Protein AF-A0A353E7D3-F1 (afdb_monomer_lite)

Foldseek 3Di:
DKAKDKAFQVVLLVLLLVVLLVVLVVQVVVDVVCNVLSVLLHQDPDPVSVVLLVVLLVVLVVVVLVLLCVQAPPDDDDPVRFDFDPVPPDPGMIMGMHDHDPQQDNVCSVVLNVLSNVLSSLRSNLVSCVVSVVVVSNVVSVVVNVVSSVSNSVSRPGDDPDDPPDPDPPDDPDPDDD

Structure (mmCIF, N/CA/C/O backbone):
data_AF-A0A353E7D3-F1
#
_entry.id   AF-A0A353E7D3-F1
#
loop_
_atom_site.group_PDB
_atom_site.id
_atom_site.type_symbol
_atom_site.label_atom_id
_atom_site.label_alt_id
_atom_site.label_comp_id
_atom_site.label_asym_id
_atom_site.label_entity_id
_atom_site.label_seq_id
_atom_site.pdbx_PDB_ins_code
_atom_site.Cartn_x
_atom_site.Cartn_y
_atom_site.Cartn_z
_atom_site.occupancy
_atom_site.B_iso_or_equiv
_atom_site.auth_seq_id
_atom_site.auth_comp_id
_atom_site.auth_asym_id
_atom_site.auth_atom_id
_atom_site.pdbx_PDB_model_num
ATOM 1 N N . MET A 1 1 ? 15.552 -4.423 -20.964 1.00 76.06 1 MET A N 1
ATOM 2 C CA . MET A 1 1 ? 16.238 -5.049 -19.816 1.00 76.06 1 MET A CA 1
ATOM 3 C C . MET A 1 1 ? 15.148 -5.562 -18.904 1.00 76.06 1 MET A C 1
ATOM 5 O O . MET A 1 1 ? 14.133 -4.892 -18.815 1.00 76.06 1 MET A O 1
ATOM 9 N N . ILE A 1 2 ? 15.308 -6.729 -18.292 1.00 80.38 2 ILE A N 1
ATOM 10 C CA . ILE A 1 2 ? 14.305 -7.253 -17.359 1.00 80.38 2 ILE A CA 1
ATOM 11 C C . ILE A 1 2 ? 14.809 -6.987 -15.944 1.00 80.38 2 ILE A C 1
ATOM 13 O O . ILE A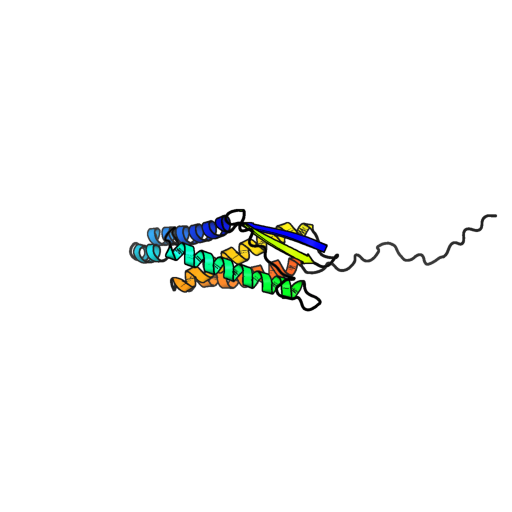 1 2 ? 15.964 -7.293 -15.652 1.00 80.38 2 ILE A O 1
ATOM 17 N N . ILE A 1 3 ? 13.959 -6.412 -15.097 1.00 82.88 3 ILE A N 1
ATOM 18 C CA . ILE A 1 3 ? 14.199 -6.289 -13.656 1.00 82.88 3 ILE A CA 1
ATOM 19 C C . ILE A 1 3 ? 13.140 -7.080 -12.898 1.00 82.88 3 ILE A C 1
ATOM 21 O O . ILE A 1 3 ? 12.027 -7.278 -13.392 1.00 82.88 3 ILE A O 1
ATOM 25 N N . LYS A 1 4 ? 13.502 -7.531 -11.699 1.00 85.75 4 LYS A N 1
ATOM 26 C CA . LYS A 1 4 ? 12.623 -8.280 -10.809 1.00 85.75 4 LYS A CA 1
ATOM 27 C C . LYS A 1 4 ? 12.723 -7.737 -9.397 1.00 85.75 4 LYS A C 1
ATOM 29 O O . LYS A 1 4 ? 13.823 -7.431 -8.947 1.00 85.75 4 LYS A O 1
ATOM 34 N N . PHE A 1 5 ? 11.594 -7.653 -8.711 1.00 87.00 5 PHE A N 1
ATOM 35 C CA . PHE A 1 5 ? 11.549 -7.377 -7.279 1.00 87.00 5 PHE A CA 1
ATOM 36 C C . PHE A 1 5 ? 10.309 -8.004 -6.650 1.00 87.00 5 PHE A C 1
ATOM 38 O O . PHE A 1 5 ? 9.399 -8.445 -7.352 1.00 87.00 5 PHE A O 1
ATOM 45 N N . GLN A 1 6 ? 10.283 -8.053 -5.321 1.00 88.38 6 GLN A N 1
ATOM 46 C CA . GLN A 1 6 ? 9.237 -8.732 -4.568 1.00 88.38 6 GLN A CA 1
ATOM 47 C C . GLN A 1 6 ? 8.643 -7.823 -3.492 1.00 88.38 6 GLN A C 1
ATOM 49 O O . GLN A 1 6 ? 9.344 -6.996 -2.909 1.00 88.38 6 GLN A O 1
ATOM 54 N N . ILE A 1 7 ? 7.351 -8.005 -3.223 1.00 89.44 7 ILE A N 1
ATOM 55 C CA . ILE A 1 7 ? 6.633 -7.409 -2.095 1.00 89.44 7 ILE A CA 1
ATOM 56 C C . ILE A 1 7 ? 6.095 -8.545 -1.228 1.00 89.44 7 ILE A C 1
ATOM 58 O O . ILE A 1 7 ? 5.449 -9.466 -1.725 1.00 89.44 7 ILE A O 1
ATOM 62 N N . VAL A 1 8 ? 6.353 -8.480 0.077 1.00 89.88 8 VAL A N 1
ATOM 63 C CA . VAL A 1 8 ? 5.888 -9.485 1.039 1.00 89.88 8 VAL A CA 1
ATOM 64 C C . VAL A 1 8 ? 4.571 -9.013 1.655 1.00 89.88 8 VAL A C 1
ATOM 66 O O . VAL A 1 8 ? 4.563 -8.103 2.482 1.00 89.88 8 VAL A O 1
ATOM 69 N N . LYS A 1 9 ? 3.457 -9.650 1.282 1.00 89.69 9 LYS A N 1
ATOM 70 C CA . LYS A 1 9 ? 2.099 -9.366 1.770 1.00 89.69 9 LYS A CA 1
ATOM 71 C C . LYS A 1 9 ? 2.042 -9.317 3.291 1.00 89.69 9 LYS A C 1
ATOM 73 O O . LYS A 1 9 ? 1.533 -8.353 3.846 1.00 89.69 9 LYS A O 1
ATOM 78 N N . GLN A 1 10 ? 2.597 -10.325 3.962 1.00 89.75 10 GLN A N 1
ATOM 79 C CA . GLN A 1 10 ? 2.561 -10.407 5.426 1.00 89.75 10 GLN A CA 1
ATOM 80 C C . GLN A 1 10 ? 3.289 -9.238 6.097 1.00 89.75 10 GLN A C 1
ATOM 82 O O . GLN A 1 10 ? 2.818 -8.718 7.104 1.00 89.75 10 GLN A O 1
ATOM 87 N N . ALA A 1 11 ? 4.405 -8.778 5.525 1.00 91.56 11 ALA A N 1
ATOM 88 C CA . ALA A 1 11 ? 5.114 -7.616 6.052 1.00 91.56 11 ALA A CA 1
ATOM 89 C C . ALA A 1 11 ? 4.250 -6.349 5.958 1.00 91.56 11 ALA A C 1
ATOM 91 O O . ALA A 1 11 ? 4.158 -5.602 6.927 1.00 91.56 11 ALA A O 1
ATOM 92 N N . VAL A 1 12 ? 3.567 -6.155 4.826 1.00 93.69 12 VAL A N 1
ATOM 93 C CA . VAL A 1 12 ? 2.680 -5.005 4.607 1.00 93.69 12 VAL A CA 1
ATOM 94 C C . VAL A 1 12 ? 1.440 -5.072 5.503 1.00 93.69 12 VAL A C 1
ATOM 96 O O . VAL A 1 12 ? 1.132 -4.108 6.196 1.00 93.69 12 VAL A O 1
ATOM 99 N N . VAL A 1 13 ? 0.756 -6.218 5.563 1.00 93.00 13 VAL A N 1
ATOM 100 C CA . VAL A 1 13 ? -0.422 -6.416 6.429 1.00 93.00 13 VAL A CA 1
ATOM 101 C C . VAL A 1 13 ? -0.070 -6.154 7.897 1.00 93.00 13 VAL A C 1
ATOM 103 O O . VAL A 1 13 ? -0.796 -5.440 8.591 1.00 93.00 13 VAL A O 1
ATOM 106 N N . ASN A 1 14 ? 1.072 -6.662 8.369 1.00 93.00 14 ASN A N 1
ATOM 107 C CA . ASN A 1 14 ? 1.528 -6.420 9.737 1.00 93.00 14 ASN A CA 1
ATOM 108 C C . ASN A 1 14 ? 1.867 -4.948 9.995 1.00 93.00 14 ASN A C 1
ATOM 110 O O . ASN A 1 14 ? 1.617 -4.459 11.099 1.00 93.00 14 ASN A O 1
ATOM 114 N N . ALA A 1 15 ? 2.397 -4.227 9.006 1.00 94.38 15 ALA A N 1
ATOM 115 C CA . ALA A 1 15 ? 2.642 -2.793 9.123 1.00 94.38 15 ALA A CA 1
ATOM 116 C C . ALA A 1 15 ? 1.327 -2.009 9.295 1.00 94.38 15 ALA A C 1
ATOM 118 O O . ALA A 1 15 ? 1.217 -1.195 10.213 1.00 94.38 15 ALA A O 1
ATOM 119 N N . VAL A 1 16 ? 0.286 -2.346 8.524 1.00 95.38 16 VAL A N 1
ATOM 120 C CA . VAL A 1 16 ? -1.056 -1.741 8.644 1.00 95.38 16 VAL A CA 1
ATOM 121 C C . VAL A 1 16 ? -1.662 -1.998 10.028 1.00 95.38 16 VAL A C 1
ATOM 123 O O . VAL A 1 16 ? -2.123 -1.070 10.701 1.00 95.38 16 VAL A O 1
ATOM 126 N N . LYS A 1 17 ? -1.614 -3.248 10.502 1.00 94.31 17 LYS A N 1
ATOM 127 C CA . LYS A 1 17 ? -2.065 -3.602 11.859 1.00 94.31 17 LYS A CA 1
ATOM 128 C C . LYS A 1 17 ? -1.288 -2.851 12.931 1.00 94.31 17 LYS A C 1
ATOM 130 O O . LYS A 1 17 ? -1.876 -2.335 13.872 1.00 94.31 17 LYS A O 1
ATOM 135 N N . THR A 1 18 ? 0.027 -2.734 12.774 1.00 93.94 18 THR A N 1
ATOM 136 C CA . THR A 1 18 ? 0.875 -2.007 13.726 1.00 93.94 18 THR A CA 1
ATOM 137 C C . THR A 1 18 ? 0.517 -0.522 13.763 1.00 93.94 18 THR A C 1
ATOM 139 O O . THR A 1 18 ? 0.376 0.040 14.848 1.00 93.94 18 THR A O 1
ATOM 142 N N . ALA A 1 19 ? 0.319 0.114 12.607 1.00 94.12 19 ALA A N 1
ATOM 143 C CA . ALA A 1 19 ? -0.045 1.525 12.521 1.00 94.12 19 ALA A CA 1
ATOM 144 C C . ALA A 1 19 ? -1.392 1.810 13.209 1.00 94.12 19 ALA A C 1
ATOM 146 O O . ALA A 1 19 ? -1.493 2.713 14.043 1.00 94.12 19 ALA A O 1
ATOM 147 N N . THR A 1 20 ? -2.411 0.998 12.914 1.00 93.56 20 THR A N 1
ATOM 148 C CA . THR A 1 20 ? -3.750 1.136 13.512 1.00 93.56 20 THR A CA 1
ATOM 149 C C . THR A 1 20 ? -3.745 0.814 15.009 1.00 93.56 20 THR A C 1
ATOM 151 O O . THR A 1 20 ? -4.340 1.550 15.797 1.00 93.56 20 THR A O 1
ATOM 154 N N . TYR A 1 21 ? -2.994 -0.208 15.434 1.00 92.44 21 TYR A N 1
ATOM 155 C CA . TYR A 1 21 ? -2.808 -0.557 16.843 1.00 92.44 21 TYR A CA 1
ATOM 156 C C . TYR A 1 21 ? -2.156 0.570 17.648 1.00 92.44 21 TYR A C 1
ATOM 158 O O . TYR A 1 21 ? -2.673 0.962 18.696 1.00 92.44 21 TYR A O 1
ATOM 166 N N . LEU A 1 22 ? -1.036 1.117 17.162 1.00 90.12 22 LEU A N 1
ATOM 167 C CA . LEU A 1 22 ? -0.341 2.218 17.832 1.00 90.12 22 LEU A CA 1
ATOM 168 C C . LEU A 1 22 ? -1.258 3.429 17.981 1.00 90.12 22 LEU A C 1
ATOM 170 O O . LEU A 1 22 ? -1.303 4.035 19.053 1.00 90.12 22 LEU A O 1
ATOM 174 N N . LYS A 1 23 ? -2.031 3.747 16.938 1.00 89.62 23 LYS A N 1
ATOM 175 C CA . LYS A 1 23 ? -2.995 4.843 16.996 1.00 89.62 23 LYS A CA 1
ATOM 176 C C . LYS A 1 23 ? -4.066 4.600 18.056 1.00 89.62 23 LYS A C 1
ATOM 178 O O . LYS A 1 23 ? -4.286 5.474 18.895 1.00 89.62 23 LYS A O 1
ATOM 183 N N . GLY A 1 24 ? -4.665 3.411 18.062 1.00 87.56 24 GLY A N 1
ATOM 184 C CA . GLY A 1 24 ? -5.677 3.044 19.047 1.00 87.56 24 GLY A CA 1
ATOM 185 C C . GLY A 1 24 ? -5.150 3.109 20.484 1.00 87.56 24 GLY A C 1
ATOM 186 O O . GLY A 1 24 ? -5.821 3.648 21.360 1.00 87.56 24 GLY A O 1
ATOM 187 N N . LYS A 1 25 ? -3.906 2.672 20.732 1.00 88.50 25 LYS A N 1
ATOM 188 C CA . LYS A 1 25 ? -3.268 2.801 22.056 1.00 88.50 25 LYS A CA 1
ATOM 189 C C . LYS A 1 25 ? -3.002 4.241 22.473 1.00 88.50 25 LYS A C 1
ATOM 191 O O . LYS A 1 25 ? -3.145 4.561 23.653 1.00 88.50 25 LYS A O 1
ATOM 196 N N . ILE A 1 26 ? -2.654 5.115 21.532 1.00 87.06 26 ILE A N 1
ATOM 197 C CA . ILE A 1 26 ? -2.513 6.548 21.808 1.00 87.06 26 ILE A CA 1
ATOM 198 C C . ILE A 1 26 ? -3.869 7.157 22.189 1.00 87.06 26 ILE A C 1
ATOM 200 O O . ILE A 1 26 ? -3.929 7.944 23.133 1.00 87.06 26 ILE A O 1
ATOM 204 N N . ASP A 1 27 ? -4.954 6.777 21.513 1.00 85.06 27 ASP A N 1
ATOM 205 C CA . ASP A 1 27 ? -6.297 7.288 21.817 1.00 85.06 27 ASP A CA 1
ATOM 206 C C . ASP A 1 27 ? -6.825 6.803 23.163 1.00 85.06 27 ASP A C 1
ATOM 208 O O . ASP A 1 27 ? -7.309 7.614 23.952 1.00 85.06 27 ASP A O 1
ATOM 212 N N . GLU A 1 28 ? -6.663 5.510 23.460 1.00 84.75 28 GLU A N 1
ATOM 213 C CA . GLU A 1 28 ? -6.988 4.932 24.769 1.00 84.75 28 GLU A CA 1
ATOM 214 C C . GLU A 1 28 ? -6.279 5.676 25.911 1.00 84.75 28 GLU A C 1
ATOM 216 O O . GLU A 1 28 ? -6.878 5.923 26.958 1.00 84.75 28 GLU A O 1
ATOM 221 N N . ALA A 1 29 ? -5.010 6.048 25.710 1.00 84.38 29 ALA A N 1
ATOM 222 C CA . ALA A 1 29 ? -4.224 6.779 26.698 1.00 84.38 29 ALA A CA 1
ATOM 223 C C . ALA A 1 29 ? -4.601 8.269 26.798 1.00 84.38 29 ALA A C 1
ATOM 225 O O . ALA A 1 29 ? -4.394 8.879 27.847 1.00 84.38 29 ALA A O 1
ATOM 226 N N . SER A 1 30 ? -5.131 8.858 25.722 1.00 83.94 30 SER A N 1
ATOM 227 C CA . SER A 1 30 ? -5.417 10.297 25.638 1.00 83.94 30 SER A CA 1
ATOM 228 C C . SER A 1 30 ? -6.806 10.668 26.165 1.00 83.94 30 SER A C 1
ATOM 230 O O . SER A 1 30 ? -6.954 11.718 26.788 1.00 83.94 30 SER A O 1
ATOM 232 N N . ASP A 1 31 ? -7.825 9.830 25.937 1.00 80.00 31 ASP A N 1
ATOM 233 C CA . ASP A 1 31 ? -9.191 10.059 26.427 1.00 80.00 31 ASP A CA 1
ATOM 234 C C . ASP A 1 31 ? -9.925 8.726 26.708 1.00 80.00 31 ASP A C 1
ATOM 236 O O . ASP A 1 31 ? -10.153 7.934 25.788 1.00 80.00 31 ASP A O 1
ATOM 240 N N . PRO A 1 32 ? -10.408 8.483 27.945 1.00 71.38 32 PRO A N 1
ATOM 241 C CA . PRO A 1 32 ? -11.219 7.308 28.277 1.00 71.38 32 PRO A CA 1
ATOM 242 C C . PRO A 1 32 ? -12.480 7.135 27.414 1.00 71.38 32 PRO A C 1
ATOM 244 O O . PRO A 1 32 ? -12.971 6.017 27.259 1.00 71.38 32 PRO A O 1
ATOM 247 N N . LYS A 1 33 ? -13.034 8.219 26.849 1.00 71.88 33 LYS A N 1
ATOM 248 C CA . LYS A 1 33 ? -14.171 8.153 25.915 1.00 71.88 33 LYS A CA 1
ATOM 249 C C . LYS A 1 33 ? -13.751 7.718 24.509 1.00 71.88 33 LYS A C 1
ATOM 251 O O . LYS A 1 33 ? -14.557 7.094 23.819 1.00 71.88 33 LYS A O 1
ATOM 256 N N . ALA A 1 34 ? -12.508 7.987 24.107 1.00 71.25 34 ALA A N 1
ATOM 257 C CA . ALA A 1 34 ? -11.950 7.556 22.826 1.00 71.25 34 ALA A CA 1
ATOM 258 C C . ALA A 1 34 ? -11.594 6.059 22.811 1.00 71.25 34 ALA A C 1
ATOM 260 O O . ALA A 1 34 ? -11.571 5.451 21.745 1.00 71.25 34 ALA A O 1
ATOM 261 N N . ALA A 1 35 ? -11.433 5.424 23.979 1.00 67.81 35 ALA A N 1
ATOM 262 C CA . ALA A 1 35 ? -11.122 3.996 24.094 1.00 67.81 35 ALA A CA 1
ATOM 263 C C . ALA A 1 35 ? -12.143 3.066 23.401 1.00 67.81 35 ALA A C 1
ATOM 265 O O . ALA A 1 35 ? -11.775 2.016 22.879 1.00 67.81 35 ALA A O 1
ATOM 266 N N . LYS A 1 36 ? -13.431 3.445 23.350 1.00 68.44 36 LYS A N 1
ATOM 267 C CA . LYS A 1 36 ? -14.450 2.670 22.613 1.00 68.44 36 LYS A CA 1
ATOM 268 C C . LYS A 1 36 ? -14.322 2.796 21.094 1.00 68.44 36 LYS A C 1
ATOM 270 O O . LYS A 1 36 ? -14.604 1.822 20.404 1.00 68.44 36 LYS A O 1
ATOM 275 N N . LEU A 1 37 ? -13.919 3.965 20.591 1.00 75.00 37 LEU A N 1
ATOM 276 C CA . LEU A 1 37 ? -13.653 4.169 19.164 1.00 75.00 37 LEU A CA 1
ATOM 277 C C . LEU A 1 37 ? -12.361 3.466 18.743 1.00 75.00 37 LEU A C 1
ATOM 279 O O . LEU A 1 37 ? -12.351 2.792 17.721 1.00 75.00 37 LEU A O 1
ATOM 283 N N . ALA A 1 38 ? -11.321 3.518 19.581 1.00 73.81 38 ALA A N 1
ATOM 284 C CA . ALA A 1 38 ? -10.056 2.830 19.338 1.00 73.81 38 ALA A CA 1
ATOM 285 C C . ALA A 1 38 ? -10.255 1.330 19.059 1.00 73.81 38 ALA A C 1
ATOM 287 O O . ALA A 1 38 ? -9.703 0.801 18.101 1.00 73.81 38 ALA A O 1
ATOM 288 N N . GLY A 1 39 ? -11.116 0.647 19.822 1.00 70.81 39 GLY A N 1
ATOM 289 C CA . GLY A 1 39 ? -11.409 -0.774 19.597 1.00 70.81 39 GLY A CA 1
ATOM 290 C C . GLY A 1 39 ? -12.067 -1.100 18.247 1.00 70.81 39 GLY A C 1
ATOM 291 O O . GLY A 1 39 ? -11.954 -2.230 17.788 1.00 70.81 39 GLY A O 1
ATOM 292 N N . GLN A 1 40 ? -12.739 -0.136 17.609 1.00 78.31 40 GLN A N 1
ATOM 293 C CA . GLN A 1 40 ? -13.352 -0.292 16.279 1.00 78.31 40 GLN A CA 1
ATOM 294 C C . GLN A 1 40 ? -12.399 0.100 15.142 1.00 78.31 40 GLN A C 1
ATOM 296 O O . GLN A 1 40 ? -12.635 -0.230 13.984 1.00 78.31 40 GLN A O 1
ATOM 301 N N . GLU A 1 41 ? -11.335 0.820 15.480 1.00 85.50 41 GLU A N 1
ATOM 302 C CA . GLU A 1 41 ? -10.375 1.394 14.547 1.00 85.50 41 GLU A CA 1
ATOM 303 C C . GLU A 1 41 ? -9.093 0.566 14.406 1.00 85.50 41 GLU A C 1
ATOM 305 O O . GLU A 1 41 ? -8.358 0.728 13.432 1.00 85.50 41 GLU A O 1
ATOM 310 N N . ILE A 1 42 ? -8.817 -0.330 15.353 1.00 89.38 42 ILE A N 1
ATOM 311 C CA . ILE A 1 42 ? -7.655 -1.219 15.316 1.00 89.38 42 ILE A CA 1
ATOM 312 C C . ILE A 1 42 ? -7.941 -2.393 14.374 1.00 89.38 42 ILE A C 1
ATOM 314 O O . ILE A 1 42 ? -8.883 -3.157 14.589 1.00 89.38 42 ILE A O 1
ATOM 318 N N . ALA A 1 43 ? -7.092 -2.576 13.360 1.00 87.81 43 ALA A N 1
ATOM 319 C CA . ALA A 1 43 ? -7.115 -3.787 12.551 1.00 87.81 43 ALA A CA 1
ATOM 320 C C . ALA A 1 43 ? -6.582 -4.971 13.372 1.00 87.81 43 ALA A C 1
ATOM 322 O O . ALA A 1 43 ? -5.560 -4.873 14.053 1.00 87.81 43 ALA A O 1
ATOM 323 N N . THR A 1 44 ? -7.274 -6.102 13.298 1.00 87.31 44 THR A N 1
ATOM 324 C CA . THR A 1 44 ? -6.997 -7.313 14.087 1.00 87.31 44 THR A CA 1
ATOM 325 C C . THR A 1 44 ? -6.945 -8.535 13.176 1.00 87.31 44 THR A C 1
ATOM 327 O O . THR A 1 44 ? -7.210 -8.424 11.983 1.00 87.31 44 THR A O 1
ATOM 330 N N . ASP A 1 45 ? -6.654 -9.704 13.746 1.00 86.12 45 ASP A N 1
ATOM 331 C CA . ASP A 1 45 ? -6.687 -10.998 13.046 1.00 86.12 45 ASP A CA 1
ATOM 332 C C . ASP A 1 45 ? -8.121 -11.534 12.833 1.00 86.12 45 ASP A C 1
ATOM 334 O O . ASP A 1 45 ? -8.324 -12.7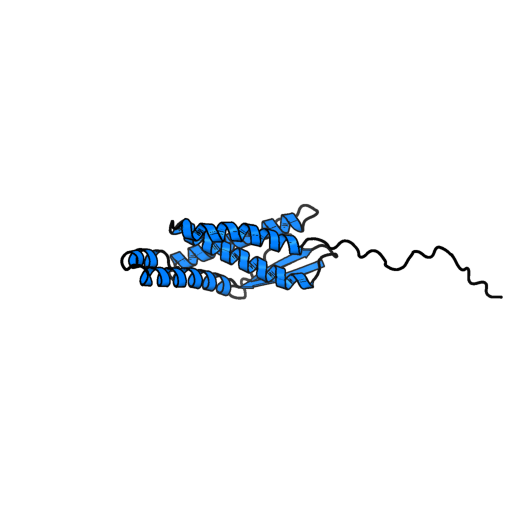32 12.644 1.00 86.12 45 ASP A O 1
ATOM 338 N N . ASP A 1 46 ? -9.133 -10.665 12.918 1.00 90.81 46 ASP A N 1
ATOM 339 C CA . ASP A 1 46 ? -10.509 -11.027 12.592 1.00 90.81 46 ASP A CA 1
ATOM 340 C C . ASP A 1 46 ? -10.626 -11.374 11.100 1.00 90.81 46 ASP A C 1
ATOM 342 O O . ASP A 1 46 ? -10.044 -10.704 10.246 1.00 90.81 46 ASP A O 1
ATOM 346 N N . GLU A 1 47 ? -11.399 -12.409 10.769 1.00 90.06 47 GLU A N 1
ATOM 347 C CA . GLU A 1 47 ? -11.523 -12.910 9.395 1.00 90.06 47 GLU A CA 1
ATOM 348 C C . GLU A 1 47 ? -12.014 -11.827 8.419 1.00 90.06 47 GLU A C 1
ATOM 350 O O . GLU A 1 47 ? -11.545 -11.740 7.278 1.00 90.06 47 GLU A O 1
ATOM 355 N N . VAL A 1 48 ? -12.917 -10.949 8.868 1.00 90.56 48 VAL A N 1
ATOM 356 C CA . VAL A 1 48 ? -13.424 -9.843 8.049 1.00 90.56 48 VAL A CA 1
ATOM 357 C C . VAL A 1 48 ? -12.332 -8.800 7.830 1.00 90.56 48 VAL A C 1
ATOM 359 O O . VAL A 1 48 ? -12.200 -8.271 6.721 1.00 90.56 48 VAL A O 1
ATOM 362 N N . HIS A 1 49 ? -11.521 -8.522 8.852 1.00 92.44 49 HIS A N 1
ATOM 363 C CA . HIS A 1 49 ? -10.389 -7.601 8.755 1.00 92.44 49 HIS A CA 1
ATOM 364 C C . HIS A 1 49 ? -9.323 -8.145 7.795 1.00 92.44 49 HIS A C 1
ATOM 366 O O . HIS A 1 49 ? -8.927 -7.442 6.868 1.00 92.44 49 HIS A O 1
ATOM 372 N N . GLU A 1 50 ? -8.942 -9.415 7.928 1.00 90.50 50 GLU A N 1
ATOM 373 C CA . GLU A 1 50 ? -7.989 -10.093 7.039 1.00 90.50 50 GLU A CA 1
ATOM 374 C C . GLU A 1 50 ? -8.436 -10.101 5.575 1.00 90.50 50 GLU A C 1
ATOM 376 O O . GLU A 1 50 ? -7.653 -9.805 4.664 1.00 90.50 50 GLU A O 1
ATOM 381 N N . SER A 1 51 ? -9.711 -10.412 5.335 1.00 89.38 51 SER A N 1
ATOM 382 C CA . SER A 1 51 ? -10.300 -10.399 3.996 1.00 89.38 51 SER A CA 1
ATOM 383 C C . SER A 1 51 ? -10.304 -8.987 3.402 1.00 89.38 51 SER A C 1
ATOM 385 O O . SER A 1 51 ? -9.921 -8.779 2.247 1.00 89.38 51 SER A O 1
ATOM 387 N N . THR A 1 52 ? -10.645 -7.988 4.220 1.00 93.31 52 THR A N 1
ATOM 388 C CA . THR A 1 52 ? -10.637 -6.575 3.823 1.00 93.31 52 THR A CA 1
ATOM 389 C C . THR A 1 52 ? -9.232 -6.100 3.461 1.00 93.31 52 THR A C 1
ATOM 391 O O . THR A 1 52 ? -9.045 -5.514 2.395 1.00 93.31 52 THR A O 1
ATOM 394 N N . LEU A 1 53 ? -8.239 -6.392 4.305 1.00 93.88 53 LEU A N 1
ATOM 395 C CA . LEU A 1 53 ? -6.841 -6.038 4.064 1.00 93.88 53 LEU A CA 1
ATOM 396 C C . LEU A 1 53 ? -6.276 -6.776 2.848 1.00 93.88 53 LEU A C 1
ATOM 398 O O . LEU A 1 53 ? -5.537 -6.192 2.064 1.00 93.88 53 LEU A O 1
ATOM 402 N N . THR A 1 54 ? -6.657 -8.037 2.639 1.00 92.06 54 THR A N 1
ATOM 403 C CA . THR A 1 54 ? -6.273 -8.787 1.436 1.00 92.06 54 THR A CA 1
ATOM 404 C C . THR A 1 54 ? -6.792 -8.116 0.170 1.00 92.06 54 THR A C 1
ATOM 406 O O . THR A 1 54 ? -6.024 -7.902 -0.764 1.00 92.06 54 THR A O 1
ATOM 409 N N . LYS A 1 55 ? -8.066 -7.717 0.156 1.00 92.62 55 LYS A N 1
ATOM 410 C CA . LYS A 1 55 ? -8.656 -7.015 -0.986 1.00 92.62 55 LYS A CA 1
ATOM 411 C C . LYS A 1 55 ? -7.965 -5.676 -1.263 1.00 92.62 55 LYS A C 1
ATOM 413 O O . LYS A 1 55 ? -7.721 -5.341 -2.423 1.00 92.62 55 LYS A O 1
ATOM 418 N N . ASP A 1 56 ? -7.655 -4.909 -0.221 1.00 94.94 56 ASP A N 1
ATOM 419 C CA . ASP A 1 56 ? -6.972 -3.620 -0.377 1.00 94.94 56 ASP A CA 1
ATOM 420 C C . ASP A 1 56 ? -5.537 -3.789 -0.869 1.00 94.94 56 ASP A C 1
ATOM 422 O O . ASP A 1 56 ? -5.088 -3.019 -1.715 1.00 94.94 56 ASP A O 1
ATOM 426 N N . PHE A 1 57 ? -4.843 -4.822 -0.386 1.00 93.75 57 PHE A N 1
ATOM 427 C CA . PHE A 1 57 ? -3.519 -5.197 -0.864 1.00 93.75 57 PHE A CA 1
ATOM 428 C C . PHE A 1 57 ? -3.545 -5.500 -2.364 1.00 93.75 57 PHE A C 1
ATOM 430 O O . PHE A 1 57 ? -2.775 -4.913 -3.121 1.00 93.75 57 PHE A O 1
ATOM 437 N N . ASP A 1 58 ? -4.470 -6.351 -2.814 1.00 90.25 58 ASP A N 1
ATOM 438 C CA . ASP A 1 58 ? -4.603 -6.689 -4.234 1.00 90.25 58 ASP A CA 1
ATOM 439 C C . ASP A 1 58 ? -4.934 -5.452 -5.082 1.00 90.25 58 ASP A C 1
ATOM 441 O O . ASP A 1 58 ? -4.309 -5.225 -6.118 1.00 90.25 58 ASP A O 1
ATOM 445 N N . THR A 1 59 ? -5.831 -4.590 -4.595 1.00 92.19 59 THR A N 1
ATOM 446 C CA . THR A 1 59 ? -6.186 -3.331 -5.272 1.00 92.19 59 THR A CA 1
ATOM 447 C C . THR A 1 59 ? -4.979 -2.394 -5.397 1.00 92.19 59 THR A C 1
ATOM 449 O O . THR A 1 59 ? -4.741 -1.811 -6.455 1.00 92.19 59 THR A O 1
ATOM 452 N N . ALA A 1 60 ? -4.167 -2.262 -4.348 1.00 94.00 60 ALA A N 1
ATOM 453 C CA . ALA A 1 60 ? -2.962 -1.438 -4.386 1.00 94.00 60 ALA A CA 1
ATOM 454 C C . ALA A 1 60 ? -1.930 -1.962 -5.398 1.00 94.00 60 ALA A C 1
ATOM 456 O O . ALA A 1 60 ? -1.296 -1.178 -6.108 1.00 94.00 60 ALA A O 1
ATOM 457 N N . LEU A 1 61 ? -1.779 -3.286 -5.504 1.00 90.31 61 LEU A N 1
ATOM 458 C CA . LEU A 1 61 ? -0.910 -3.911 -6.503 1.00 90.31 61 LEU A CA 1
ATOM 459 C C . LEU A 1 61 ? -1.412 -3.676 -7.932 1.00 90.31 61 LEU A C 1
ATOM 461 O O . LEU A 1 61 ? -0.605 -3.487 -8.845 1.00 90.31 61 LEU A O 1
ATOM 465 N N . GLU A 1 62 ? -2.730 -3.668 -8.140 1.00 86.56 62 GLU A N 1
ATOM 466 C CA . GLU A 1 62 ? -3.337 -3.290 -9.418 1.00 86.56 62 GLU A CA 1
ATOM 467 C C . GLU A 1 62 ? -3.045 -1.833 -9.776 1.00 86.56 62 GLU A C 1
ATOM 469 O O . GLU A 1 62 ? -2.670 -1.553 -10.913 1.00 86.56 62 GLU A O 1
ATOM 474 N N . ILE A 1 63 ? -3.104 -0.913 -8.812 1.00 90.00 63 ILE A N 1
ATOM 475 C CA . ILE A 1 63 ? -2.727 0.485 -9.054 1.00 90.00 63 ILE A CA 1
ATOM 476 C C . ILE A 1 63 ? -1.231 0.596 -9.389 1.00 90.00 63 ILE A C 1
ATOM 478 O O . ILE A 1 63 ? -0.868 1.247 -10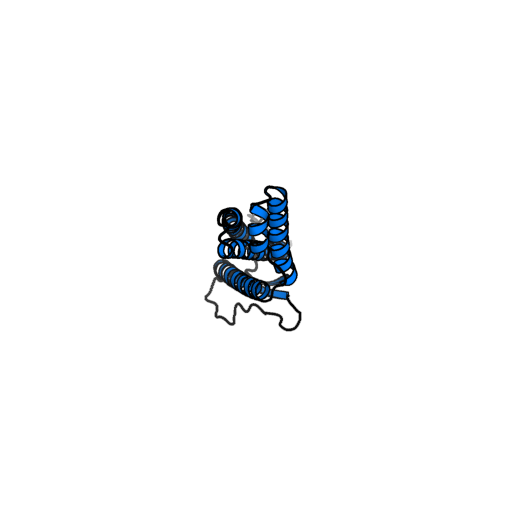.369 1.00 90.00 63 ILE A O 1
ATOM 482 N N . LEU A 1 64 ? -0.350 -0.105 -8.670 1.00 89.19 64 LEU A N 1
ATOM 483 C CA . LEU A 1 64 ? 1.077 -0.138 -9.011 1.00 89.19 64 LEU A CA 1
ATOM 484 C C . LEU A 1 64 ? 1.337 -0.648 -10.434 1.00 89.19 64 LEU A C 1
ATOM 486 O O . LEU A 1 64 ? 2.184 -0.088 -11.132 1.00 89.19 64 LEU A O 1
ATOM 490 N N . LYS A 1 65 ? 0.593 -1.663 -10.901 1.00 82.12 65 LYS A N 1
ATOM 491 C CA . LYS A 1 65 ? 0.661 -2.101 -12.309 1.00 82.12 65 LYS A CA 1
ATOM 492 C C . LYS A 1 65 ? 0.368 -0.944 -13.251 1.00 82.12 65 LYS A C 1
ATOM 494 O O . LYS A 1 65 ? 1.109 -0.781 -14.215 1.00 82.12 65 LYS A O 1
ATOM 499 N N . THR A 1 66 ? -0.669 -0.147 -12.982 1.00 81.25 66 THR A N 1
ATOM 500 C CA . THR A 1 66 ? -1.003 0.997 -13.846 1.00 81.25 66 THR A CA 1
ATOM 501 C C . THR A 1 66 ? 0.147 1.998 -13.924 1.00 81.25 66 THR A C 1
ATOM 503 O O . THR A 1 66 ?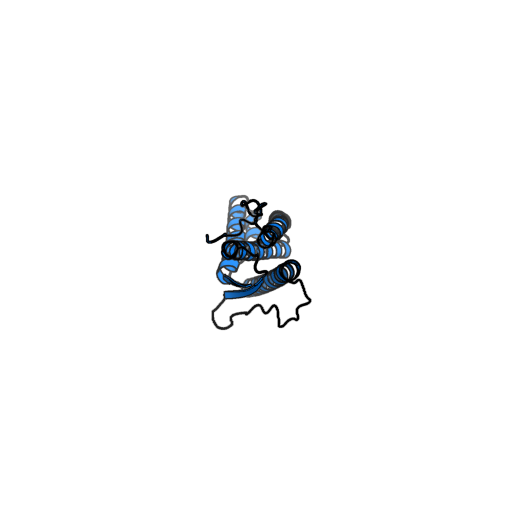 0.528 2.382 -15.026 1.00 81.25 66 THR A O 1
ATOM 506 N N . PHE A 1 67 ? 0.808 2.304 -12.799 1.00 83.50 67 PHE A N 1
ATOM 507 C CA . PHE A 1 67 ? 1.999 3.158 -12.811 1.00 83.50 67 PHE A CA 1
ATOM 508 C C . PHE A 1 67 ? 3.100 2.562 -13.687 1.00 83.50 67 PHE A C 1
ATOM 510 O O . PHE A 1 67 ? 3.664 3.243 -14.539 1.00 83.50 67 PHE A O 1
ATOM 517 N N . PHE A 1 68 ? 3.416 1.280 -13.522 1.00 81.38 68 PHE A N 1
ATOM 518 C CA . PHE A 1 68 ? 4.470 0.658 -14.322 1.00 81.38 68 PHE A CA 1
ATOM 519 C C . PHE A 1 68 ? 4.139 0.649 -15.812 1.00 81.38 68 PHE A C 1
ATOM 521 O O . PHE A 1 68 ? 5.024 0.938 -16.614 1.00 81.38 68 PHE A O 1
ATOM 528 N N . VAL A 1 69 ? 2.884 0.391 -16.186 1.00 74.75 69 VAL A N 1
ATOM 529 C CA . VAL A 1 69 ? 2.441 0.455 -17.583 1.00 74.75 69 VAL A CA 1
ATOM 530 C C . VAL A 1 69 ? 2.655 1.854 -18.153 1.00 74.75 69 VAL A C 1
ATOM 532 O O . VAL A 1 69 ? 3.341 1.995 -19.163 1.00 74.75 69 VAL A O 1
ATOM 535 N N . ASP A 1 70 ? 2.165 2.888 -17.474 1.00 73.50 70 ASP A N 1
ATOM 536 C CA . ASP A 1 70 ? 2.239 4.267 -17.964 1.00 73.50 70 ASP A CA 1
ATOM 537 C C . ASP A 1 70 ? 3.682 4.757 -18.175 1.00 73.50 70 ASP A C 1
ATOM 539 O O . ASP A 1 70 ? 3.942 5.570 -19.065 1.00 73.50 70 ASP A O 1
ATOM 543 N N . TYR A 1 71 ? 4.640 4.257 -17.383 1.00 72.75 71 TYR A N 1
ATOM 544 C CA . TYR A 1 71 ? 6.035 4.716 -17.420 1.00 72.75 71 TYR A CA 1
ATOM 545 C C . TYR A 1 71 ? 7.001 3.819 -18.192 1.00 72.75 71 TYR A C 1
ATOM 547 O O . TYR A 1 71 ? 8.048 4.296 -18.639 1.00 72.75 71 TYR A O 1
ATOM 555 N N . LEU A 1 72 ? 6.698 2.531 -18.349 1.00 68.81 72 LEU A N 1
ATOM 556 C CA . LEU A 1 72 ? 7.604 1.575 -18.993 1.00 68.81 72 LEU A CA 1
ATOM 557 C C . LEU A 1 72 ? 7.236 1.272 -20.439 1.00 68.81 72 LEU A C 1
ATOM 559 O O . LEU A 1 72 ? 8.094 0.844 -21.218 1.00 68.81 72 LEU A O 1
ATOM 563 N N . VAL A 1 73 ? 5.977 1.479 -20.808 1.00 59.34 73 VAL A N 1
ATOM 564 C CA . VAL A 1 73 ? 5.415 0.906 -22.021 1.00 59.34 73 VAL A CA 1
ATOM 565 C C . VAL A 1 73 ? 5.396 1.940 -23.145 1.00 59.34 73 VAL A C 1
ATOM 567 O O . VAL A 1 73 ? 4.496 2.761 -23.262 1.00 59.34 73 VAL A O 1
ATOM 570 N N . ALA A 1 74 ? 6.399 1.878 -24.026 1.00 54.47 74 ALA A N 1
ATOM 571 C CA . ALA A 1 74 ? 6.428 2.675 -25.259 1.00 54.47 74 ALA A CA 1
ATOM 572 C C . ALA A 1 74 ? 5.482 2.137 -26.358 1.00 54.47 74 ALA A C 1
ATOM 574 O O . ALA A 1 74 ? 5.260 2.807 -27.365 1.00 54.47 74 ALA A O 1
ATOM 575 N N . THR A 1 75 ? 4.950 0.920 -26.195 1.00 52.62 75 THR A N 1
ATOM 576 C CA . THR A 1 75 ? 4.115 0.208 -27.178 1.00 52.62 75 THR A CA 1
ATOM 577 C C . THR A 1 75 ? 3.011 -0.574 -26.470 1.00 52.62 75 THR A C 1
ATOM 579 O O . THR A 1 75 ? 3.360 -1.290 -25.540 1.00 52.62 75 THR A O 1
ATOM 582 N N . PRO A 1 76 ? 1.739 -0.537 -26.907 1.00 54.84 76 PRO A N 1
ATOM 583 C CA . PRO A 1 76 ? 0.618 -1.177 -26.209 1.00 54.84 76 PRO A CA 1
ATOM 584 C C . PRO A 1 76 ? 0.920 -2.615 -25.770 1.00 54.84 76 PRO A C 1
ATOM 586 O O . PRO A 1 76 ? 1.385 -3.419 -26.577 1.00 54.84 76 PRO A O 1
ATOM 589 N N . GLN A 1 77 ? 0.655 -2.929 -24.503 1.00 53.69 77 GLN A N 1
ATOM 590 C CA . GLN A 1 77 ? 0.869 -4.258 -23.930 1.00 53.69 77 GLN A CA 1
ATOM 591 C C . GLN A 1 77 ? -0.458 -4.947 -23.621 1.00 53.69 77 GLN A C 1
ATOM 593 O O . GLN A 1 77 ? -1.440 -4.299 -23.256 1.00 53.69 77 GLN A O 1
ATOM 598 N N . THR A 1 78 ? -0.492 -6.267 -23.792 1.00 54.47 78 THR A N 1
ATOM 599 C CA . THR A 1 78 ? -1.650 -7.099 -23.458 1.00 54.47 78 THR A CA 1
ATOM 600 C C . THR A 1 78 ? -1.621 -7.503 -21.980 1.00 54.47 78 THR A C 1
ATOM 602 O O . THR A 1 78 ? -0.596 -7.384 -21.307 1.00 54.47 78 THR A O 1
ATOM 605 N N . VAL A 1 79 ? -2.736 -8.029 -21.458 1.00 52.28 79 VAL A N 1
ATOM 606 C CA . VAL A 1 79 ? -2.829 -8.538 -20.070 1.00 52.28 79 VAL A CA 1
ATOM 607 C C . VAL A 1 79 ? -1.764 -9.614 -19.779 1.00 52.28 79 VAL A C 1
ATOM 609 O O . VAL A 1 79 ? -1.308 -9.735 -18.646 1.00 52.28 79 VAL A O 1
ATOM 612 N N . GLY A 1 80 ? -1.323 -10.355 -20.803 1.00 50.34 80 GLY A N 1
ATOM 613 C CA . GLY A 1 80 ? -0.276 -11.375 -20.701 1.00 50.34 80 GLY A CA 1
ATOM 614 C C . GLY A 1 80 ? 1.165 -10.844 -20.704 1.00 50.34 80 GLY A C 1
ATOM 615 O O . GLY A 1 80 ? 2.077 -11.608 -20.400 1.00 50.34 80 GLY A O 1
ATOM 616 N N . ASP A 1 81 ? 1.386 -9.561 -21.008 1.00 46.78 81 ASP A N 1
ATOM 617 C CA . ASP A 1 81 ? 2.732 -8.968 -21.087 1.00 46.78 81 ASP A CA 1
ATOM 618 C C . ASP A 1 81 ? 3.176 -8.305 -19.766 1.00 46.78 81 ASP A C 1
ATOM 620 O O . ASP A 1 81 ? 4.373 -8.195 -19.508 1.00 46.78 81 ASP A O 1
ATOM 624 N N . ASN A 1 82 ? 2.223 -7.921 -18.902 1.00 49.3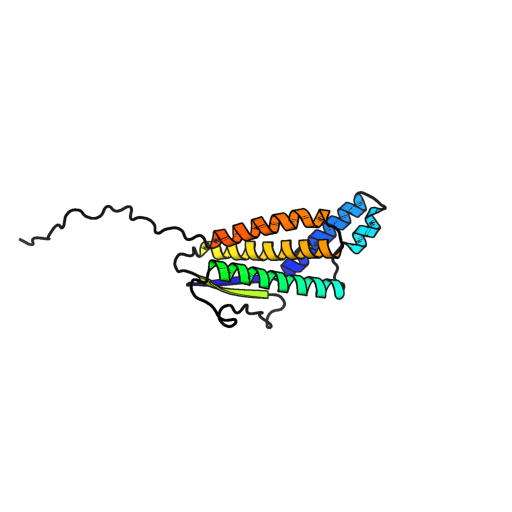1 82 ASN A N 1
ATOM 625 C CA . ASN A 1 82 ? 2.446 -7.347 -17.561 1.00 49.31 82 ASN A CA 1
ATOM 626 C C . ASN A 1 82 ? 1.943 -8.273 -16.449 1.00 49.31 82 ASN A C 1
ATOM 628 O O . ASN A 1 82 ? 1.225 -7.862 -15.531 1.00 49.31 82 ASN A O 1
ATOM 632 N N . VAL A 1 83 ? 2.279 -9.556 -16.552 1.00 48.25 83 VAL A N 1
ATOM 633 C CA . VAL A 1 83 ? 1.843 -10.553 -15.574 1.00 48.25 83 VAL A CA 1
ATOM 634 C C . VAL A 1 83 ? 2.544 -10.280 -14.242 1.00 48.25 83 VAL A C 1
ATOM 636 O O . VAL A 1 83 ? 3.739 -10.535 -14.090 1.00 48.25 83 VAL A O 1
ATOM 639 N N . ILE A 1 84 ? 1.785 -9.783 -13.256 1.00 51.75 84 ILE A N 1
ATOM 640 C CA . ILE A 1 84 ? 2.121 -10.037 -11.852 1.00 51.75 84 ILE A CA 1
ATOM 641 C C . ILE A 1 84 ? 1.983 -11.540 -11.669 1.00 51.75 84 ILE A C 1
ATOM 643 O O . ILE A 1 84 ? 0.882 -12.083 -11.782 1.00 51.75 84 ILE A O 1
ATOM 647 N N . TYR A 1 85 ? 3.097 -12.202 -11.380 1.00 50.12 85 TYR A N 1
ATOM 648 C CA . TYR A 1 85 ? 3.041 -13.553 -10.859 1.00 50.12 85 TYR A CA 1
ATOM 649 C C . TYR A 1 85 ? 2.690 -13.440 -9.377 1.00 50.12 85 TYR A C 1
ATOM 651 O O . TYR A 1 85 ? 3.523 -13.076 -8.544 1.00 50.12 85 TYR A O 1
ATOM 659 N N . TYR A 1 86 ? 1.436 -13.750 -9.050 1.00 49.19 86 TYR A N 1
ATOM 660 C CA . TYR A 1 86 ? 1.117 -14.224 -7.713 1.00 49.19 86 TYR A CA 1
ATOM 661 C C . TYR A 1 86 ? 1.805 -15.575 -7.604 1.00 49.19 86 TYR A C 1
ATOM 663 O O . TYR A 1 86 ? 1.385 -16.529 -8.246 1.00 49.19 86 TYR A O 1
ATOM 671 N N . GLY A 1 87 ? 2.929 -15.635 -6.896 1.00 44.50 87 GLY A N 1
ATOM 672 C CA . GLY A 1 87 ? 3.566 -16.904 -6.598 1.00 44.50 87 GLY A CA 1
ATOM 673 C C . GLY A 1 87 ? 2.699 -17.650 -5.596 1.00 44.50 87 GLY A C 1
ATOM 674 O O . GLY A 1 87 ? 2.955 -17.601 -4.402 1.00 44.50 87 GLY A O 1
ATOM 675 N N . ASP A 1 88 ? 1.706 -18.383 -6.079 1.00 44.00 88 ASP A N 1
ATOM 676 C CA . ASP A 1 88 ? 0.825 -19.292 -5.340 1.00 44.00 88 ASP A CA 1
ATOM 677 C C . ASP A 1 88 ? 1.579 -20.466 -4.672 1.00 44.00 88 ASP A C 1
ATOM 679 O O . ASP A 1 88 ? 0.980 -21.315 -4.019 1.00 44.00 88 ASP A O 1
ATOM 683 N N . LYS A 1 89 ? 2.916 -20.496 -4.785 1.00 48.72 89 LYS A N 1
ATOM 684 C CA . LYS A 1 89 ? 3.808 -21.515 -4.210 1.00 48.72 89 LYS A CA 1
ATOM 685 C C . LYS A 1 89 ? 4.573 -21.070 -2.960 1.00 48.72 89 LYS A C 1
ATOM 687 O O . LYS A 1 89 ? 5.208 -21.913 -2.333 1.00 48.72 89 LYS A O 1
ATOM 692 N N . THR A 1 90 ? 4.527 -19.791 -2.589 1.00 51.84 90 THR A N 1
ATOM 693 C CA . THR A 1 90 ? 5.150 -19.278 -1.357 1.00 51.84 90 THR A CA 1
ATOM 694 C C . THR A 1 90 ? 4.228 -18.254 -0.723 1.00 51.84 90 THR A C 1
ATOM 696 O O . THR A 1 90 ? 4.074 -17.149 -1.242 1.00 51.84 90 THR A O 1
ATOM 699 N N . ASP A 1 91 ? 3.609 -18.654 0.385 1.00 58.69 91 ASP A N 1
ATOM 700 C CA . ASP A 1 91 ? 2.635 -17.887 1.155 1.00 58.69 91 ASP A CA 1
ATOM 701 C C . ASP A 1 91 ? 3.028 -16.405 1.287 1.00 58.69 91 ASP A C 1
ATOM 703 O O . ASP A 1 91 ? 3.948 -16.030 2.012 1.00 58.69 91 ASP A O 1
ATOM 707 N N . GLY A 1 92 ? 2.310 -15.540 0.565 1.00 72.44 92 GLY A N 1
ATOM 708 C CA . GLY A 1 92 ? 2.357 -14.094 0.762 1.00 72.44 92 GLY A CA 1
ATOM 709 C C . GLY A 1 92 ? 3.511 -13.335 0.102 1.00 72.44 92 GLY A C 1
ATOM 710 O O . GLY A 1 92 ? 3.799 -12.233 0.561 1.00 72.44 92 GLY A O 1
ATOM 711 N N . VAL A 1 93 ? 4.153 -13.840 -0.957 1.00 83.06 93 VAL A N 1
ATOM 712 C CA . VAL A 1 93 ? 5.121 -13.053 -1.754 1.00 83.06 93 VAL A CA 1
ATOM 713 C C . VAL A 1 93 ? 4.573 -12.753 -3.149 1.00 83.06 93 VAL A C 1
ATOM 715 O O . VAL A 1 93 ? 4.146 -13.651 -3.870 1.00 83.06 93 VAL A O 1
ATOM 718 N N . VAL A 1 94 ? 4.620 -11.482 -3.546 1.00 82.94 94 VAL A N 1
ATOM 719 C CA . VAL A 1 94 ? 4.236 -11.011 -4.883 1.00 82.94 94 VAL A CA 1
ATOM 720 C C . VAL A 1 94 ? 5.487 -10.615 -5.651 1.00 82.94 94 VAL A C 1
ATOM 722 O O . VAL A 1 94 ? 6.224 -9.736 -5.207 1.00 82.94 94 VAL A O 1
ATOM 725 N N . GLU A 1 95 ? 5.728 -11.247 -6.801 1.00 84.50 95 GLU A N 1
ATOM 726 C CA . GLU A 1 95 ? 6.866 -10.934 -7.669 1.00 84.50 95 GLU A CA 1
ATOM 727 C C . GLU A 1 95 ? 6.432 -10.042 -8.837 1.00 84.50 95 GLU A C 1
ATOM 729 O O . GLU A 1 95 ? 5.548 -10.382 -9.628 1.00 84.50 95 GLU A O 1
ATOM 734 N N . PHE A 1 96 ? 7.119 -8.911 -8.983 1.00 82.00 96 PHE A N 1
ATOM 735 C CA . PHE A 1 96 ? 7.041 -8.054 -10.156 1.00 82.00 96 PHE A CA 1
ATOM 736 C C . PHE A 1 96 ? 8.193 -8.384 -11.097 1.00 82.00 96 PHE A C 1
ATOM 738 O O . PHE A 1 96 ? 9.360 -8.300 -10.716 1.00 82.00 96 PHE A O 1
ATOM 745 N N . THR A 1 97 ? 7.869 -8.717 -12.346 1.00 80.94 97 THR A N 1
ATOM 746 C CA . THR A 1 97 ? 8.840 -8.833 -13.439 1.00 80.94 97 THR A CA 1
ATOM 747 C C . THR A 1 97 ? 8.531 -7.753 -14.467 1.00 80.94 97 THR A C 1
ATOM 749 O O . THR A 1 97 ? 7.487 -7.797 -15.107 1.00 80.94 97 THR A O 1
ATOM 752 N N . LEU A 1 98 ? 9.430 -6.780 -14.623 1.00 79.00 98 LEU A N 1
ATOM 753 C CA . LEU A 1 98 ? 9.209 -5.612 -15.477 1.00 79.00 98 LEU A CA 1
ATOM 754 C C . LEU A 1 98 ? 10.222 -5.570 -16.621 1.00 79.00 98 LEU A C 1
ATOM 756 O O . LEU A 1 98 ? 11.431 -5.705 -16.409 1.00 79.00 98 LEU A O 1
ATOM 760 N N . SER A 1 99 ? 9.734 -5.325 -17.838 1.00 77.12 99 SER A N 1
ATOM 761 C CA . SER A 1 99 ? 10.584 -5.005 -18.987 1.00 77.12 99 SER A CA 1
ATOM 762 C C . SER A 1 99 ? 10.807 -3.497 -19.046 1.00 77.12 99 SER A C 1
ATOM 764 O O . SER A 1 99 ? 9.909 -2.731 -19.378 1.00 77.12 99 SER A O 1
ATOM 766 N N . VAL A 1 100 ? 12.021 -3.067 -18.717 1.00 76.62 100 VAL A N 1
ATOM 767 C CA . VAL A 1 100 ? 12.417 -1.657 -18.666 1.00 76.62 100 VAL A CA 1
ATOM 768 C C . VAL A 1 100 ? 13.394 -1.312 -19.786 1.00 76.62 100 VAL A C 1
ATOM 770 O O . VAL A 1 100 ? 14.083 -2.174 -20.351 1.00 76.62 100 VAL A O 1
ATOM 773 N N . SER A 1 101 ? 13.506 -0.024 -20.111 1.00 74.62 101 SER A N 1
ATOM 774 C CA . SER A 1 101 ? 14.510 0.441 -21.071 1.00 74.62 101 SER A CA 1
ATOM 775 C C . SER A 1 101 ? 15.933 0.071 -20.637 1.00 74.62 101 SER A C 1
ATOM 777 O O . SER A 1 101 ? 16.246 -0.006 -19.452 1.00 74.62 101 SER A O 1
ATOM 779 N N . ARG A 1 102 ? 16.843 -0.096 -21.606 1.00 73.06 102 ARG A N 1
ATOM 780 C CA . ARG A 1 102 ? 18.277 -0.335 -21.343 1.00 73.06 102 ARG A CA 1
ATOM 781 C C . ARG A 1 102 ? 18.960 0.809 -20.582 1.00 73.06 102 ARG A C 1
ATOM 783 O O . ARG A 1 102 ? 20.058 0.614 -20.085 1.00 73.06 102 ARG A O 1
ATOM 790 N N . ARG A 1 103 ? 18.335 1.990 -20.521 1.00 72.75 103 ARG A N 1
ATOM 791 C CA . ARG A 1 103 ? 18.833 3.155 -19.771 1.00 72.75 103 ARG A CA 1
ATOM 792 C C . ARG A 1 103 ? 18.414 3.162 -18.298 1.00 72.75 103 ARG A C 1
ATOM 794 O O . ARG A 1 103 ? 18.814 4.065 -17.575 1.00 72.75 103 ARG A O 1
ATOM 801 N N . TYR A 1 104 ? 17.594 2.205 -17.862 1.00 77.38 104 TYR A N 1
ATOM 802 C CA . TYR A 1 104 ? 17.235 2.083 -16.454 1.00 77.38 104 TYR A CA 1
ATOM 803 C C . TYR A 1 104 ? 18.479 1.768 -15.622 1.00 77.38 104 TYR A C 1
ATOM 805 O O . TYR A 1 104 ? 19.242 0.858 -15.953 1.00 77.38 104 TYR A O 1
ATOM 813 N N . ASN A 1 105 ? 18.672 2.507 -14.532 1.00 76.56 105 ASN A N 1
ATOM 814 C CA . ASN A 1 105 ? 19.760 2.237 -13.609 1.00 76.56 105 ASN A CA 1
ATOM 815 C C . ASN A 1 105 ? 19.366 1.086 -12.676 1.00 76.56 105 ASN A C 1
ATOM 817 O O . ASN A 1 105 ? 18.527 1.260 -11.797 1.00 76.56 105 ASN A O 1
ATOM 821 N N . GLY A 1 106 ? 20.002 -0.077 -12.846 1.00 73.00 106 GLY A N 1
ATOM 822 C CA . GLY A 1 106 ? 19.732 -1.275 -12.048 1.00 73.00 106 GLY A CA 1
ATOM 823 C C . GLY A 1 106 ? 19.842 -1.067 -10.532 1.00 73.00 106 GLY A C 1
ATOM 824 O O . GLY A 1 106 ? 19.128 -1.739 -9.792 1.00 73.00 106 GLY A O 1
ATOM 825 N N . THR A 1 107 ? 20.636 -0.096 -10.057 1.00 77.50 107 THR A N 1
ATOM 826 C CA . THR A 1 107 ? 20.731 0.231 -8.620 1.00 77.50 107 THR A CA 1
ATOM 827 C C . THR A 1 107 ? 19.437 0.815 -8.048 1.00 77.50 107 THR A C 1
ATOM 829 O O . THR A 1 107 ? 19.281 0.890 -6.835 1.00 77.50 107 THR A O 1
ATOM 832 N N . LEU A 1 108 ? 18.506 1.255 -8.901 1.00 84.44 108 LEU A N 1
ATOM 833 C CA . LEU A 1 108 ? 17.196 1.755 -8.489 1.00 84.44 108 LEU A CA 1
ATOM 834 C C . LEU A 1 108 ? 16.182 0.629 -8.258 1.00 84.44 108 LEU A C 1
ATOM 836 O O . LEU A 1 108 ? 15.094 0.925 -7.777 1.00 84.44 108 LEU A O 1
ATOM 840 N N . THR A 1 109 ? 16.518 -0.635 -8.550 1.00 87.88 109 THR A N 1
ATOM 841 C CA . THR A 1 109 ? 15.592 -1.773 -8.387 1.00 87.88 109 THR A CA 1
ATOM 842 C C . THR A 1 109 ? 15.193 -1.960 -6.922 1.00 87.88 109 THR A C 1
ATOM 844 O O . THR A 1 109 ? 14.008 -2.079 -6.622 1.00 87.88 109 THR A O 1
ATOM 847 N N . ASP A 1 110 ? 16.152 -1.880 -5.997 1.00 88.38 110 ASP A N 1
ATOM 848 C CA . ASP A 1 110 ? 15.878 -1.988 -4.556 1.00 88.38 110 ASP A CA 1
ATOM 849 C C . ASP A 1 110 ? 15.075 -0.786 -4.041 1.00 88.38 110 ASP A C 1
ATOM 851 O O . ASP A 1 110 ? 14.160 -0.922 -3.225 1.00 88.38 110 ASP A O 1
ATOM 855 N N . ALA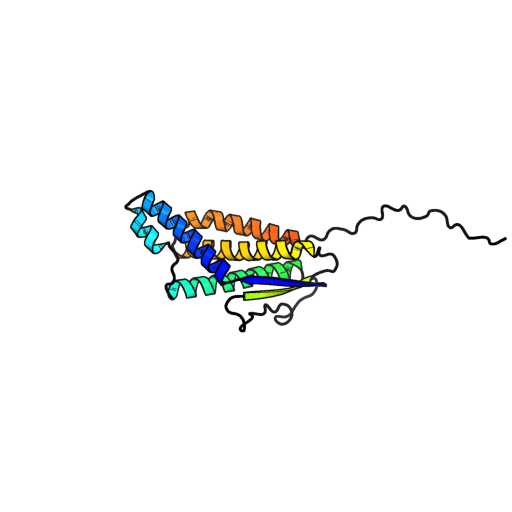 A 1 111 ? 15.379 0.410 -4.557 1.00 90.56 111 ALA A N 1
ATOM 856 C CA . ALA A 1 111 ? 14.623 1.616 -4.238 1.00 90.56 111 ALA A CA 1
ATOM 857 C C . ALA A 1 111 ? 13.175 1.509 -4.736 1.00 90.56 111 ALA A C 1
ATOM 859 O O . ALA A 1 111 ? 12.255 1.837 -3.991 1.00 90.56 111 ALA A O 1
ATOM 860 N N . LEU A 1 112 ? 12.975 1.006 -5.957 1.00 91.06 112 LEU A N 1
ATOM 861 C CA . LEU A 1 112 ? 11.667 0.763 -6.553 1.00 91.06 112 LEU A CA 1
ATOM 862 C C . LEU A 1 112 ? 10.865 -0.248 -5.731 1.00 91.06 112 LEU A C 1
ATOM 864 O O . LEU A 1 112 ? 9.700 0.010 -5.444 1.00 91.06 112 LEU A O 1
ATOM 868 N N . ALA A 1 113 ? 11.487 -1.351 -5.306 1.00 91.25 113 ALA A N 1
ATOM 869 C CA . ALA A 1 113 ? 10.849 -2.361 -4.465 1.00 91.25 113 ALA A CA 1
ATOM 870 C C . ALA A 1 113 ? 10.346 -1.756 -3.147 1.00 91.25 113 ALA A C 1
ATOM 872 O O . ALA A 1 113 ? 9.177 -1.906 -2.792 1.00 91.25 113 ALA A O 1
ATOM 873 N N . ARG A 1 114 ? 11.209 -0.994 -2.462 1.00 93.12 114 ARG A N 1
ATOM 874 C CA . ARG A 1 114 ? 10.870 -0.326 -1.200 1.00 93.12 114 ARG A CA 1
ATOM 875 C C . ARG A 1 114 ? 9.764 0.716 -1.370 1.00 93.12 114 ARG A C 1
ATOM 877 O O . ARG A 1 114 ? 8.853 0.764 -0.555 1.00 93.12 114 ARG A O 1
ATOM 884 N N . LEU A 1 115 ? 9.847 1.552 -2.404 1.00 94.94 115 LEU A N 1
ATOM 885 C CA . LEU A 1 115 ? 8.843 2.584 -2.679 1.00 94.94 115 LEU A CA 1
ATOM 886 C C . LEU A 1 115 ? 7.492 1.972 -3.062 1.00 94.94 115 LEU A C 1
ATOM 888 O O . LEU A 1 115 ? 6.459 2.465 -2.630 1.00 94.94 115 LEU A O 1
ATOM 892 N N . SER A 1 116 ? 7.503 0.872 -3.815 1.00 94.50 116 SER A N 1
ATOM 893 C CA . SER A 1 116 ? 6.288 0.135 -4.173 1.00 94.50 116 SER A CA 1
ATOM 894 C C . SER A 1 116 ? 5.639 -0.494 -2.940 1.00 94.50 116 SER A C 1
ATOM 896 O O . SER A 1 116 ? 4.440 -0.347 -2.743 1.00 94.50 116 SER A O 1
ATOM 898 N N . ALA A 1 117 ? 6.422 -1.139 -2.068 1.00 95.00 117 ALA A N 1
ATOM 899 C CA . ALA A 1 117 ? 5.908 -1.684 -0.811 1.00 95.00 117 ALA A CA 1
ATOM 900 C C . ALA A 1 117 ? 5.323 -0.587 0.095 1.00 95.00 117 ALA A C 1
ATOM 902 O O . ALA A 1 117 ? 4.235 -0.766 0.634 1.00 95.00 117 ALA A O 1
ATOM 903 N N . LYS A 1 118 ? 6.004 0.564 0.192 1.00 96.31 118 LYS A N 1
ATOM 904 C CA . LYS A 1 118 ? 5.524 1.728 0.947 1.00 96.31 118 LYS A CA 1
ATOM 905 C C . LYS A 1 118 ? 4.202 2.268 0.394 1.00 96.31 118 LYS A C 1
ATOM 907 O O . LYS A 1 118 ? 3.282 2.501 1.163 1.00 96.31 118 LYS A O 1
ATOM 912 N N . TYR A 1 119 ? 4.082 2.388 -0.929 1.00 97.31 119 TYR A N 1
ATOM 913 C CA . TYR A 1 119 ? 2.837 2.817 -1.566 1.00 97.31 119 TYR A CA 1
ATOM 914 C C . TYR A 1 119 ? 1.668 1.883 -1.222 1.00 97.31 119 TYR A C 1
ATOM 916 O O . TYR A 1 119 ? 0.574 2.346 -0.910 1.00 97.31 119 TYR A O 1
ATOM 924 N N . VAL A 1 120 ? 1.896 0.564 -1.259 1.00 96.56 120 VAL A N 1
ATOM 925 C CA . VAL A 1 120 ? 0.875 -0.434 -0.899 1.00 96.56 120 VAL A CA 1
ATOM 926 C C . VAL A 1 120 ? 0.477 -0.294 0.569 1.00 96.56 120 VAL A C 1
ATOM 928 O O . VAL A 1 120 ? -0.713 -0.291 0.872 1.00 96.56 120 VAL A O 1
ATOM 931 N N . GLU A 1 121 ? 1.448 -0.142 1.469 1.00 96.94 121 GLU A N 1
ATOM 932 C CA . GLU A 1 121 ? 1.200 0.087 2.894 1.00 96.94 121 GLU A CA 1
ATOM 933 C C . GLU A 1 121 ? 0.360 1.351 3.125 1.00 96.94 121 GLU A C 1
ATOM 935 O O . GLU A 1 121 ? -0.718 1.270 3.715 1.00 96.94 121 GLU A O 1
ATOM 940 N N . ASP A 1 122 ? 0.798 2.496 2.595 1.00 97.94 122 ASP A N 1
ATOM 941 C CA . ASP A 1 122 ? 0.106 3.777 2.753 1.00 97.94 122 ASP A CA 1
ATOM 942 C C . ASP A 1 122 ? -1.310 3.724 2.154 1.00 97.94 122 ASP A C 1
ATOM 944 O O . ASP A 1 122 ? -2.252 4.269 2.735 1.00 97.94 122 ASP A O 1
ATOM 948 N N . TYR A 1 123 ? -1.500 3.009 1.039 1.00 98.06 123 TYR A N 1
ATOM 949 C CA . TYR A 1 123 ? -2.817 2.812 0.432 1.00 98.06 123 TYR A CA 1
ATOM 950 C C . TYR A 1 123 ? -3.736 1.993 1.334 1.00 98.06 123 TYR A C 1
ATOM 952 O O . TYR A 1 123 ? -4.894 2.361 1.539 1.00 98.06 123 TYR A O 1
ATOM 960 N N . MET A 1 124 ? -3.235 0.887 1.883 1.00 97.62 124 MET A N 1
ATOM 961 C CA . MET A 1 124 ? -4.018 0.029 2.766 1.00 97.62 124 MET A CA 1
ATOM 962 C C . MET A 1 124 ? -4.408 0.759 4.051 1.00 97.62 124 MET A C 1
ATOM 964 O O . MET A 1 124 ? -5.559 0.669 4.474 1.00 97.62 124 MET A O 1
ATOM 968 N N . ILE A 1 125 ? -3.490 1.529 4.644 1.00 97.06 125 ILE A N 1
ATOM 969 C CA . ILE A 1 125 ? -3.794 2.334 5.833 1.00 97.06 125 ILE A CA 1
ATOM 970 C C . ILE A 1 125 ? -4.830 3.415 5.497 1.00 97.06 125 ILE A C 1
ATOM 972 O O . ILE A 1 125 ? -5.798 3.596 6.235 1.00 97.06 125 ILE A O 1
ATOM 976 N N . PHE A 1 126 ? -4.680 4.094 4.358 1.00 97.62 126 PHE A N 1
ATOM 977 C CA . PHE A 1 126 ? -5.664 5.061 3.875 1.00 97.62 126 PHE A CA 1
ATOM 978 C C . PHE A 1 126 ? -7.064 4.443 3.731 1.00 97.62 126 PHE A C 1
ATOM 980 O O . PHE A 1 126 ? -8.033 4.979 4.272 1.00 97.62 126 PHE A O 1
ATOM 987 N N . GLN A 1 127 ? -7.177 3.299 3.047 1.00 97.25 127 GLN A N 1
ATOM 988 C CA . GLN A 1 127 ? -8.453 2.601 2.861 1.00 97.25 127 GLN A CA 1
ATOM 989 C C . GLN A 1 127 ? -9.059 2.137 4.182 1.00 97.25 127 GLN A C 1
ATOM 991 O O . GLN A 1 127 ? -10.274 2.234 4.369 1.00 97.25 127 GLN A O 1
ATOM 996 N N . TRP A 1 128 ? -8.226 1.665 5.108 1.00 96.69 128 TRP A N 1
ATOM 997 C CA . TRP A 1 128 ? -8.675 1.281 6.437 1.00 96.69 128 TRP A CA 1
ATOM 998 C C . TRP A 1 128 ? -9.343 2.455 7.157 1.00 96.69 128 TRP A C 1
ATOM 1000 O O . TRP A 1 128 ? -10.492 2.341 7.584 1.00 96.69 128 TRP A O 1
ATOM 1010 N N . TRP A 1 129 ? -8.678 3.613 7.203 1.00 95.44 129 TRP A N 1
ATOM 1011 C CA . TRP A 1 129 ? -9.223 4.811 7.844 1.00 95.44 129 TRP A CA 1
ATOM 1012 C C . TRP A 1 129 ? -10.494 5.338 7.178 1.00 95.44 129 TRP A C 1
ATOM 1014 O O . TRP A 1 129 ? -11.389 5.833 7.863 1.00 95.44 129 TRP A O 1
ATOM 1024 N N . LEU A 1 130 ? -10.626 5.197 5.856 1.00 94.81 130 LEU A N 1
ATOM 1025 C CA . LEU A 1 130 ? -11.881 5.513 5.173 1.00 94.81 130 LEU A CA 1
ATOM 1026 C C . LEU A 1 130 ? -13.024 4.592 5.614 1.00 94.81 130 LEU A C 1
ATOM 1028 O O . LEU A 1 130 ? -14.130 5.069 5.867 1.00 94.81 130 LEU A O 1
ATOM 1032 N N . LYS A 1 131 ? -12.770 3.284 5.730 1.00 93.75 131 LYS A N 1
ATOM 1033 C CA . LYS A 1 131 ? -13.783 2.286 6.117 1.00 93.75 131 LYS A CA 1
ATOM 1034 C C . LYS A 1 131 ? -14.216 2.421 7.568 1.00 93.75 131 LYS A C 1
ATOM 1036 O O . LYS A 1 131 ? -15.389 2.221 7.867 1.00 93.75 131 LYS A O 1
ATOM 1041 N N . THR A 1 132 ? -13.300 2.816 8.448 1.00 90.38 132 THR A N 1
ATOM 1042 C CA . THR A 1 132 ? -13.609 3.149 9.845 1.00 90.38 132 THR A CA 1
ATOM 1043 C C . THR A 1 132 ? -14.156 4.567 10.004 1.00 90.38 132 THR A C 1
ATOM 1045 O O . THR A 1 132 ? -14.479 4.983 11.112 1.00 90.38 132 THR A O 1
ATOM 1048 N N . THR A 1 133 ? -14.328 5.312 8.905 1.00 89.06 133 THR A N 1
ATOM 1049 C CA . THR A 1 133 ? -14.845 6.691 8.853 1.00 89.06 133 THR A CA 1
ATOM 1050 C C . THR A 1 133 ? -13.969 7.741 9.551 1.00 89.06 133 THR A C 1
ATOM 1052 O O . THR A 1 133 ? -14.386 8.887 9.730 1.00 89.06 133 THR A O 1
ATOM 1055 N N . ASN A 1 134 ? -12.717 7.406 9.879 1.00 89.94 134 ASN A N 1
ATOM 1056 C CA . ASN A 1 134 ? -11.765 8.314 10.513 1.00 89.94 134 ASN A CA 1
ATOM 1057 C C . ASN A 1 134 ? -10.983 9.138 9.473 1.00 89.94 134 ASN A C 1
ATOM 1059 O O . ASN A 1 134 ? -9.788 8.953 9.236 1.00 89.94 134 ASN A O 1
ATOM 1063 N N . LEU A 1 135 ? -11.678 10.092 8.847 1.00 91.94 135 LEU A N 1
ATOM 1064 C CA . LEU A 1 135 ? -11.141 10.894 7.737 1.00 91.94 135 LEU A CA 1
ATOM 1065 C C . LEU A 1 135 ? -9.868 11.673 8.102 1.00 91.94 135 LEU A C 1
ATOM 1067 O O . LEU A 1 135 ? -8.960 11.779 7.285 1.00 91.94 135 LEU A O 1
ATOM 1071 N N . LYS A 1 136 ? -9.761 12.155 9.345 1.00 91.19 136 LYS A N 1
ATOM 1072 C CA . LYS A 1 136 ? -8.573 12.888 9.813 1.00 91.19 136 LYS A CA 1
ATOM 1073 C C . LYS A 1 136 ? -7.318 12.020 9.825 1.00 91.19 136 LYS A C 1
ATOM 1075 O O . LYS A 1 136 ? -6.229 12.530 9.593 1.00 91.19 136 LYS A O 1
ATOM 1080 N N . GLN A 1 137 ? -7.459 10.726 10.116 1.00 91.88 137 GLN A N 1
ATOM 1081 C CA . GLN A 1 137 ? -6.336 9.792 10.038 1.00 91.88 137 GLN A CA 1
ATOM 1082 C C . GLN A 1 137 ? -6.035 9.376 8.600 1.00 91.88 137 GLN A C 1
ATOM 1084 O O . GLN A 1 137 ? -4.898 9.031 8.311 1.00 91.88 137 GLN A O 1
ATOM 1089 N N . ALA A 1 138 ? -7.007 9.454 7.689 1.00 94.62 138 ALA A N 1
ATOM 1090 C CA . ALA A 1 138 ? -6.805 9.149 6.276 1.00 94.62 138 ALA A CA 1
ATOM 1091 C C . ALA A 1 138 ? -5.998 10.242 5.535 1.00 94.62 138 ALA A C 1
ATOM 1093 O O . ALA A 1 138 ? -5.192 9.922 4.662 1.00 94.62 138 ALA A O 1
ATOM 1094 N N . GLU A 1 139 ? -6.179 11.521 5.888 1.00 95.31 139 GLU A N 1
ATOM 1095 C CA . GLU A 1 139 ? -5.581 12.678 5.192 1.00 95.31 139 GLU A CA 1
ATOM 1096 C C . GLU A 1 139 ? -4.053 12.587 4.962 1.00 95.31 139 GLU A C 1
ATOM 1098 O O . GLU A 1 139 ? -3.614 12.799 3.825 1.00 95.31 139 GLU A O 1
ATOM 1103 N N . PRO A 1 140 ? -3.213 12.245 5.964 1.00 95.56 140 PRO A N 1
ATOM 1104 C CA . PRO A 1 140 ? -1.766 12.167 5.763 1.00 95.56 140 PRO A CA 1
ATOM 1105 C C . PRO A 1 140 ? -1.366 11.075 4.771 1.00 95.56 140 PRO A C 1
ATOM 1107 O O . PRO A 1 140 ? -0.454 11.280 3.971 1.00 95.56 140 PRO A O 1
ATOM 1110 N N . TYR A 1 141 ? -2.067 9.939 4.787 1.00 96.56 141 TYR A N 1
ATOM 1111 C CA . TYR A 1 141 ? -1.798 8.831 3.875 1.00 96.56 141 TYR A CA 1
ATOM 1112 C C . TYR A 1 141 ? -2.240 9.163 2.452 1.00 96.56 141 TYR A C 1
ATOM 1114 O O . TYR A 1 141 ? -1.519 8.865 1.506 1.00 96.56 141 TYR A O 1
ATOM 1122 N N . GLN A 1 142 ? -3.350 9.887 2.279 1.00 95.94 142 GLN A N 1
ATOM 1123 C CA . GLN A 1 142 ? -3.736 10.404 0.964 1.00 95.94 142 GLN A CA 1
ATOM 1124 C C . GLN A 1 142 ? -2.647 11.307 0.363 1.00 95.94 142 GLN A C 1
ATOM 1126 O O . GLN A 1 142 ? -2.323 11.191 -0.820 1.00 95.94 142 GLN A O 1
ATOM 1131 N N . ALA A 1 143 ? -2.064 12.196 1.172 1.00 94.56 143 ALA A N 1
ATOM 1132 C CA . ALA A 1 143 ? -0.960 13.044 0.733 1.00 94.56 143 ALA A CA 1
ATOM 1133 C C . ALA A 1 143 ? 0.313 12.225 0.441 1.00 94.56 143 ALA A C 1
ATOM 1135 O O . ALA A 1 143 ? 0.990 12.475 -0.561 1.00 94.56 143 ALA A O 1
ATOM 1136 N N . ALA A 1 144 ? 0.619 11.231 1.281 1.00 95.62 144 ALA A N 1
ATOM 1137 C CA . ALA A 1 144 ? 1.768 10.344 1.113 1.00 95.62 144 ALA A CA 1
ATOM 1138 C C . ALA A 1 144 ? 1.697 9.537 -0.191 1.00 95.62 144 ALA A C 1
ATOM 1140 O O . ALA A 1 144 ? 2.705 9.444 -0.887 1.00 95.62 144 ALA A O 1
ATOM 1141 N N . LEU A 1 145 ? 0.509 9.067 -0.591 1.00 96.12 145 LEU A N 1
ATOM 1142 C CA . LEU A 1 145 ? 0.309 8.343 -1.852 1.00 96.12 145 LEU A CA 1
ATOM 1143 C C . LEU A 1 145 ? 0.782 9.142 -3.073 1.00 96.12 145 LEU A C 1
ATOM 1145 O O . LEU A 1 145 ? 1.441 8.587 -3.952 1.00 96.12 145 LEU A O 1
ATOM 1149 N N . GLY A 1 146 ? 0.512 10.451 -3.111 1.00 93.06 146 GLY A N 1
ATOM 1150 C CA . GLY A 1 146 ? 0.987 11.315 -4.194 1.00 93.06 146 GLY A CA 1
ATOM 1151 C C . GLY A 1 146 ? 2.512 11.484 -4.203 1.00 93.06 146 GLY A C 1
ATOM 1152 O O . GLY A 1 146 ? 3.133 11.541 -5.267 1.00 93.06 146 GLY A O 1
ATOM 1153 N N . VAL A 1 147 ? 3.141 11.537 -3.025 1.00 94.81 147 VAL A N 1
ATOM 1154 C CA . VAL A 1 147 ? 4.608 11.609 -2.888 1.00 94.81 147 VAL A CA 1
ATOM 1155 C C . VAL A 1 147 ? 5.266 10.289 -3.289 1.00 94.81 147 VAL A C 1
ATOM 1157 O O . VAL A 1 147 ? 6.300 10.288 -3.969 1.00 94.81 147 VAL A O 1
ATOM 1160 N N . ASP A 1 148 ? 4.671 9.169 -2.897 1.00 94.31 148 ASP A N 1
ATOM 1161 C CA . ASP A 1 148 ? 5.163 7.831 -3.209 1.00 94.31 148 ASP A CA 1
ATOM 1162 C C . ASP A 1 148 ? 5.081 7.555 -4.700 1.00 94.31 148 ASP A C 1
ATOM 1164 O O . ASP A 1 148 ? 6.073 7.146 -5.301 1.00 94.31 148 ASP A O 1
ATOM 1168 N N . GLU A 1 149 ? 3.955 7.891 -5.325 1.00 91.69 149 GLU A N 1
ATOM 1169 C CA . GLU A 1 149 ? 3.790 7.808 -6.770 1.00 91.69 149 GLU A CA 1
ATOM 1170 C C . GLU A 1 149 ? 4.871 8.618 -7.502 1.00 91.69 149 GLU A C 1
ATOM 1172 O O . GLU A 1 149 ? 5.555 8.102 -8.388 1.00 91.69 149 GLU A O 1
ATOM 1177 N N . GLN A 1 150 ? 5.108 9.873 -7.104 1.00 90.62 150 GLN A N 1
ATOM 1178 C CA . GLN A 1 150 ? 6.182 10.685 -7.686 1.00 90.62 150 GLN A CA 1
ATOM 1179 C C . GLN A 1 150 ? 7.570 10.067 -7.482 1.00 90.62 150 GLN A C 1
ATOM 1181 O O . GLN A 1 150 ? 8.437 10.175 -8.354 1.00 90.62 150 GLN A O 1
ATOM 1186 N N . SER A 1 151 ? 7.803 9.432 -6.338 1.00 91.06 151 SER A N 1
ATOM 1187 C CA . SER A 1 151 ? 9.076 8.785 -6.021 1.00 91.06 151 SER A CA 1
ATOM 1188 C C . SER A 1 151 ? 9.289 7.522 -6.856 1.00 91.06 151 SER A C 1
ATOM 1190 O O . SER A 1 151 ? 10.377 7.337 -7.399 1.00 91.06 151 SER A O 1
ATOM 1192 N N . ILE A 1 152 ? 8.246 6.709 -7.042 1.00 90.44 152 ILE A N 1
ATOM 1193 C CA . ILE A 1 152 ? 8.244 5.549 -7.945 1.00 90.44 152 ILE A CA 1
ATOM 1194 C C . ILE A 1 152 ? 8.527 6.005 -9.378 1.00 90.44 152 ILE A C 1
ATOM 1196 O O . ILE A 1 152 ? 9.406 5.460 -10.045 1.00 90.44 152 ILE A O 1
ATOM 1200 N N . ARG A 1 153 ? 7.856 7.066 -9.841 1.00 86.56 153 ARG A N 1
ATOM 1201 C CA . ARG A 1 153 ? 8.068 7.651 -11.175 1.00 86.56 153 ARG A CA 1
ATOM 1202 C C . ARG A 1 153 ? 9.525 8.062 -11.402 1.00 86.56 153 ARG A C 1
ATOM 1204 O O . ARG A 1 153 ? 10.084 7.806 -12.468 1.00 86.56 153 ARG A O 1
ATOM 1211 N N . LYS A 1 154 ? 10.179 8.648 -10.392 1.00 84.94 154 LYS A N 1
ATOM 1212 C CA . LYS A 1 154 ? 11.597 9.049 -10.466 1.00 84.94 154 LYS A CA 1
ATOM 1213 C C . LYS A 1 154 ? 12.547 7.876 -10.703 1.00 84.94 154 LYS A C 1
ATOM 1215 O O . LYS A 1 154 ? 13.588 8.089 -11.319 1.00 84.94 154 LYS A O 1
ATOM 1220 N N . CYS A 1 155 ? 12.193 6.654 -10.301 1.00 84.12 155 CYS A N 1
ATOM 1221 C CA . CYS A 1 155 ? 13.005 5.471 -10.597 1.00 84.12 155 CYS A CA 1
ATOM 1222 C C . CYS A 1 155 ? 13.132 5.194 -12.104 1.00 84.12 155 CYS A C 1
ATOM 1224 O O . CYS A 1 155 ? 14.088 4.547 -12.524 1.00 84.12 155 CYS A O 1
ATOM 1226 N N . PHE A 1 156 ? 12.198 5.695 -12.917 1.00 78.62 156 PHE A N 1
ATOM 1227 C CA . PHE A 1 156 ? 12.173 5.494 -14.366 1.00 78.62 156 PHE A CA 1
ATOM 1228 C C . PHE A 1 156 ? 12.639 6.716 -15.163 1.00 78.62 156 PHE A C 1
ATOM 1230 O O . PHE A 1 156 ? 12.728 6.642 -16.391 1.00 78.62 156 PHE A O 1
ATOM 1237 N N . VAL A 1 157 ? 12.978 7.827 -14.495 1.00 70.19 157 VAL A N 1
ATOM 1238 C CA . VAL A 1 157 ? 13.556 8.998 -15.160 1.00 70.19 157 VAL A CA 1
ATOM 1239 C C . VAL A 1 157 ? 14.915 8.599 -15.719 1.00 70.19 157 VAL A C 1
ATOM 1241 O O . VAL A 1 157 ? 15.887 8.393 -14.995 1.00 70.19 157 VAL A O 1
ATOM 1244 N N . MET A 1 158 ? 14.959 8.457 -17.040 1.00 64.06 158 MET A N 1
ATOM 1245 C CA . MET A 1 158 ? 16.166 8.108 -17.768 1.00 64.06 158 MET A CA 1
ATOM 1246 C C . MET A 1 158 ? 17.220 9.188 -17.548 1.00 64.06 158 MET A C 1
ATOM 1248 O O . MET A 1 158 ? 17.016 10.341 -17.931 1.00 64.06 158 MET A O 1
ATOM 1252 N N . SER A 1 159 ? 18.381 8.819 -17.014 1.00 55.53 159 SER A N 1
ATOM 1253 C CA . SER A 1 159 ? 19.563 9.650 -17.194 1.00 55.53 159 SER A CA 1
ATOM 1254 C C . SER A 1 159 ? 19.837 9.762 -18.698 1.00 55.53 159 SER A C 1
ATOM 1256 O O . SER A 1 159 ? 19.860 8.766 -19.432 1.00 55.53 159 SER A O 1
ATOM 1258 N N . GLY A 1 160 ? 19.977 10.997 -19.188 1.00 56.31 160 GLY A N 1
ATOM 1259 C CA . GLY A 1 160 ? 20.432 11.240 -20.554 1.00 56.31 160 GLY A CA 1
ATOM 1260 C C . GLY A 1 160 ? 21.780 10.547 -20.796 1.00 56.31 160 GLY A C 1
ATOM 1261 O O . GLY A 1 160 ? 22.512 10.286 -19.837 1.00 56.31 160 GLY A O 1
ATOM 1262 N N . PRO A 1 161 ? 22.123 10.210 -22.052 1.00 55.62 161 PRO A N 1
ATOM 1263 C CA . PRO A 1 161 ? 23.442 9.669 -22.352 1.00 55.62 161 PRO A CA 1
ATOM 1264 C C . PRO A 1 161 ? 24.519 10.609 -21.799 1.00 55.62 161 PRO A C 1
ATOM 1266 O O . PRO A 1 161 ? 24.425 11.825 -21.967 1.00 55.62 161 PRO A O 1
ATOM 1269 N N . ILE A 1 162 ? 25.533 10.045 -21.138 1.00 57.22 162 ILE A N 1
ATOM 1270 C CA . ILE A 1 162 ? 26.714 10.807 -20.733 1.00 57.22 162 ILE A CA 1
ATOM 1271 C C . ILE A 1 162 ? 27.345 11.326 -22.025 1.00 57.22 162 ILE A C 1
ATOM 1273 O O . ILE A 1 162 ? 27.740 10.533 -22.883 1.00 57.22 162 ILE A O 1
ATOM 1277 N N . LEU A 1 163 ? 27.381 12.650 -22.192 1.00 61.09 163 LEU A N 1
ATOM 1278 C CA . LEU A 1 163 ? 28.096 13.263 -23.305 1.00 61.09 163 LEU A CA 1
ATOM 1279 C C . LEU A 1 163 ? 29.564 12.822 -23.217 1.00 61.09 163 LEU A C 1
ATOM 1281 O O . LEU A 1 163 ? 30.137 12.886 -22.125 1.00 61.09 163 LEU A O 1
ATOM 1285 N N . PRO A 1 164 ? 30.180 12.365 -24.321 1.00 65.62 164 PRO A N 1
ATOM 1286 C CA . PRO A 1 164 ? 31.597 12.047 -24.321 1.00 65.62 164 PRO A CA 1
ATOM 1287 C C . PRO A 1 164 ? 32.386 13.256 -23.815 1.00 65.62 164 PRO A C 1
ATOM 1289 O O . PRO A 1 164 ? 32.277 14.350 -24.361 1.00 65.62 164 PRO A O 1
ATOM 1292 N N . THR A 1 165 ? 33.189 13.062 -22.772 1.00 70.62 165 THR A N 1
ATOM 1293 C CA . THR A 1 165 ? 34.177 14.057 -22.326 1.00 70.62 165 THR A CA 1
ATOM 1294 C C . THR A 1 165 ? 35.373 14.130 -23.268 1.00 70.62 165 THR A C 1
ATOM 1296 O O . THR A 1 165 ? 36.190 15.041 -23.163 1.00 70.62 165 THR A O 1
ATOM 1299 N N . VAL A 1 166 ? 35.483 13.171 -24.191 1.00 73.44 166 VAL A N 1
ATOM 1300 C CA . VAL A 1 166 ? 36.519 13.147 -25.214 1.00 73.44 166 VAL A CA 1
ATOM 1301 C C . VAL A 1 166 ? 36.061 14.035 -26.375 1.00 73.44 166 VAL A C 1
ATOM 1303 O O . VAL A 1 166 ? 35.035 13.725 -26.989 1.00 73.44 166 VAL A O 1
ATOM 1306 N N . PRO A 1 167 ? 36.777 15.130 -26.689 1.00 71.31 167 PRO A N 1
ATOM 1307 C CA . PRO A 1 167 ? 36.496 15.901 -27.890 1.00 71.31 167 PRO A CA 1
ATOM 1308 C C . PRO A 1 167 ? 36.648 15.000 -29.118 1.00 71.31 167 PRO A C 1
ATOM 1310 O O . PRO A 1 167 ? 37.538 14.148 -29.172 1.00 71.31 167 PRO A O 1
ATOM 1313 N N . TYR A 1 168 ? 35.771 15.179 -30.107 1.00 66.88 168 TYR A N 1
ATOM 1314 C CA . TYR A 1 168 ? 35.921 14.493 -31.386 1.00 66.88 168 TYR A CA 1
ATOM 1315 C C . TYR A 1 168 ? 37.309 14.808 -31.964 1.00 66.88 168 TYR A C 1
ATOM 1317 O O . TYR A 1 168 ? 37.690 15.982 -31.971 1.00 66.88 168 TYR A O 1
ATOM 1325 N N . PRO A 1 169 ? 38.065 13.804 -32.447 1.00 69.06 169 PRO A N 1
ATOM 1326 C CA . PRO A 1 169 ? 39.323 14.061 -33.128 1.00 69.06 169 PRO A CA 1
ATOM 1327 C C . PRO A 1 169 ? 39.054 14.971 -34.327 1.00 69.06 169 PRO A C 1
ATOM 1329 O O . PRO A 1 169 ? 38.341 14.589 -35.254 1.00 69.06 169 PRO A O 1
ATOM 1332 N N . THR A 1 170 ? 39.595 16.185 -34.302 1.00 69.88 170 THR A N 1
ATOM 1333 C CA . THR A 1 170 ? 39.505 17.138 -35.419 1.00 69.88 170 THR A CA 1
ATOM 1334 C C . THR A 1 170 ? 40.517 16.836 -36.518 1.00 69.88 170 THR A C 1
ATOM 1336 O O . THR A 1 170 ? 40.458 17.437 -37.586 1.00 69.88 170 THR A O 1
ATOM 1339 N N . GLU A 1 171 ? 41.433 15.895 -36.280 1.00 68.62 171 GLU A N 1
ATOM 1340 C CA . GLU A 1 171 ? 42.513 15.561 -37.199 1.00 68.62 171 GLU A CA 1
ATOM 1341 C C . GLU A 1 171 ? 42.592 14.047 -37.417 1.00 68.62 171 GLU A C 1
ATOM 1343 O O . GLU A 1 171 ? 42.796 13.262 -36.489 1.00 68.62 171 GLU A O 1
ATOM 1348 N N . LEU A 1 172 ? 42.446 13.638 -38.678 1.00 62.44 172 LEU A N 1
ATOM 1349 C CA . LEU A 1 172 ? 42.788 12.297 -39.137 1.00 62.44 172 LEU A CA 1
ATOM 1350 C C . LEU A 1 172 ? 44.307 12.245 -39.324 1.00 62.44 172 LEU A C 1
ATOM 1352 O O . LEU A 1 172 ? 44.821 12.647 -40.367 1.00 62.44 172 LEU A O 1
ATOM 1356 N N . THR A 1 173 ? 45.048 11.745 -38.337 1.00 63.44 173 THR A N 1
ATOM 1357 C CA . THR A 1 173 ? 46.461 11.406 -38.551 1.00 63.44 173 THR A CA 1
ATOM 1358 C C . THR A 1 173 ? 46.530 10.105 -39.343 1.00 63.44 173 THR A C 1
ATOM 1360 O O . THR A 1 173 ? 46.469 9.003 -38.798 1.00 63.44 173 THR A O 1
ATOM 1363 N N . ALA A 1 174 ? 46.631 10.226 -40.668 1.00 63.09 174 ALA A N 1
ATOM 1364 C CA . ALA A 1 174 ? 47.009 9.104 -41.512 1.00 63.09 174 ALA A CA 1
ATOM 1365 C C . ALA A 1 174 ? 48.401 8.628 -41.076 1.00 63.09 174 ALA A C 1
ATOM 1367 O O . ALA A 1 174 ? 49.373 9.382 -41.112 1.00 63.09 174 ALA A O 1
ATOM 1368 N N . LYS A 1 175 ? 48.496 7.374 -40.632 1.00 53.66 175 LYS A N 1
ATOM 1369 C CA . LYS A 1 175 ? 49.771 6.747 -40.288 1.00 53.66 175 LYS A CA 1
ATOM 1370 C C . LYS A 1 175 ? 50.541 6.509 -41.589 1.00 53.66 175 LYS A C 1
ATOM 1372 O O . LYS A 1 175 ? 50.306 5.518 -42.276 1.00 53.66 175 LYS A O 1
ATOM 1377 N N . VAL A 1 176 ? 51.413 7.442 -41.963 1.00 52.16 176 VAL A N 1
ATOM 1378 C CA . VAL A 1 176 ? 52.352 7.246 -43.072 1.00 52.16 176 VAL A CA 1
ATOM 1379 C C . VAL A 1 176 ? 53.483 6.373 -42.540 1.00 52.16 176 VAL A C 1
ATOM 1381 O O . VAL A 1 176 ? 54.334 6.843 -41.792 1.00 52.16 176 VAL A O 1
ATOM 1384 N N . ASN A 1 177 ? 53.454 5.081 -42.867 1.00 52.78 177 ASN A N 1
ATOM 1385 C CA . ASN A 1 177 ? 54.635 4.235 -42.730 1.00 52.78 177 ASN A CA 1
ATOM 1386 C C . ASN A 1 177 ? 55.599 4.624 -43.861 1.00 52.78 177 ASN A C 1
ATOM 1388 O O . ASN A 1 177 ? 55.314 4.332 -45.023 1.00 52.78 177 ASN A O 1
ATOM 1392 N N . GLY A 1 178 ? 56.689 5.304 -43.511 1.00 43.31 178 GLY A N 1
ATOM 1393 C CA . GLY A 1 178 ? 57.854 5.551 -44.359 1.00 43.31 178 GLY A CA 1
ATOM 1394 C C . GLY A 1 178 ? 59.105 5.117 -43.622 1.00 43.31 178 GLY A C 1
ATOM 1395 O O . GLY A 1 178 ? 59.228 5.523 -42.445 1.00 43.31 178 GLY A O 1
#

Secondary structure (DSSP, 8-state):
-EEEEEEEHHHHHHHHHHHHHHHHHHHHHH-TTTHHHHHHHS--S-HHHHHHHHHHHHHHHHHHHHHHHHHH-SS---TTTS--EE-TTSTTEEEEEEE--TTS-GGGHHHHHHHHHHHHHHHHHHHHHHHTT-HHHHHHHHHHHHHHHHHHHHTT-PPPPPPPSSPP-S--------

Sequence (178 aa):
MIIKFQIVKQAVVNAVKTATYLKGKIDEASDPKAAKLAGQEIATDDEVHESTLTKDFDTALEILKTFFVDYLVATPQTVGDNVIYYGDKTDGVVEFTLSVSRRYNGTLTDALARLSAKYVEDYMIFQWWLKTTNLKQAEPYQAALGVDEQSIRKCFVMSGPILPTVPYPTELTAKVNG

Radius of gyration: 23.31 Å; chains: 1; bounding box: 73×39×73 Å

pLDDT: mean 80.49, std 15.06, range [43.31, 98.06]